Protein AF-A0ABD6MYN1-F1 (afdb_monomer)

Nearest PDB structures (foldseek):
  8a5d-assembly1_X  TM=4.985E-01  e=3.722E+00  Thermochaetoides thermophila
  8a5q-assembly1_X  TM=4.957E-01  e=6.246E+00  Thermochaetoides thermophila
  8a5p-assembly1_X  TM=4.959E-01  e=6.246E+00  Thermochaetoides thermophila

pLDDT: mean 71.37, std 23.12, range [25.12, 96.69]

Foldseek 3Di:
DDDDPPPPCVLVDPVVVVVCVVVVHDDDDDDPPPCPVVVVVVVVVVVCCVPQPPVPDDPPDPVSVVVSVVVVVCCQQQPDFDVVQPGHGNVVSVVVVPVPDDPDFPWDWDWDWDQDPVRDIDIDTDTDGDPPDPPDPPDPDDPPDDDDDDDDDDD

Secondary structure (DSSP, 8-state):
-PPPP---TTTT-HHHHHHHHHHTPPP--PPTT--HHHHHHHHHHHHHIIIIITT-----SHHHHHHHHHHHHHHHHHT--BGGGTSB-HHHHHHHHHHHSPPPP---EEEEEEE-TTS-EEEEEEE-PPPS-----------------------

Radius of gyration: 25.63 Å; Cα contacts (8 Å, |Δi|>4): 92; chains: 1; bounding box: 39×59×78 Å

Mean predicted aligned error: 16.16 Å

Sequence (155 aa):
MLQRPVESGQYTTLRIAGHLDAAGIGTSIGSVGDAYDNALMESTIGLFKAELIKPGRPLRTLSQVELATAKWIDWYCHRRLHGEIGHIPPAEYETNYYCSTPKPQVTTTIWCSHRTRNGSARTSHRKMAFGPYLGRLHGTDSLKVRNVSSCPFRS

Structure (mmCIF, N/CA/C/O backbone):
data_AF-A0ABD6MYN1-F1
#
_entry.id   AF-A0ABD6MYN1-F1
#
loop_
_atom_site.group_PDB
_atom_site.id
_atom_site.type_symbol
_atom_site.label_atom_id
_atom_site.label_alt_id
_atom_site.label_comp_id
_atom_site.label_asym_id
_atom_site.label_entity_id
_atom_site.label_seq_id
_atom_site.pdbx_PDB_ins_code
_atom_site.Cartn_x
_atom_site.Cartn_y
_atom_site.Cartn_z
_atom_site.occupancy
_atom_site.B_iso_or_equiv
_atom_site.auth_seq_id
_atom_site.auth_comp_id
_atom_site.auth_asym_id
_atom_site.auth_atom_id
_atom_site.pdbx_PDB_model_num
ATOM 1 N N . MET A 1 1 ? 18.684 -15.620 28.723 1.00 41.59 1 MET A N 1
ATOM 2 C CA . MET A 1 1 ? 18.811 -16.101 27.331 1.00 41.59 1 MET A CA 1
ATOM 3 C C . MET A 1 1 ? 17.858 -15.280 26.479 1.00 41.59 1 MET A C 1
ATOM 5 O O . MET A 1 1 ? 16.663 -15.330 26.740 1.00 41.59 1 MET A O 1
ATOM 9 N N . LEU A 1 2 ? 18.367 -14.458 25.558 1.00 43.38 2 LEU A N 1
ATOM 10 C CA . LEU A 1 2 ? 17.525 -13.762 24.579 1.00 43.38 2 LEU A CA 1
ATOM 11 C C . LEU A 1 2 ? 16.946 -14.818 23.636 1.00 43.38 2 LEU A C 1
ATOM 13 O O . LEU A 1 2 ? 17.701 -15.598 23.057 1.00 43.38 2 LEU A O 1
ATOM 17 N N . GLN A 1 3 ? 15.619 -14.890 23.533 1.00 47.88 3 GLN A N 1
ATOM 18 C CA . GLN A 1 3 ? 14.998 -15.749 22.533 1.00 47.88 3 GLN A CA 1
ATOM 19 C C . GLN A 1 3 ? 15.417 -15.290 21.136 1.00 47.88 3 GLN A C 1
ATOM 21 O O . GLN A 1 3 ? 15.519 -14.089 20.874 1.00 47.88 3 GLN A O 1
ATOM 26 N N . ARG A 1 4 ? 15.667 -16.257 20.245 1.00 44.75 4 ARG A N 1
ATOM 27 C CA . ARG A 1 4 ? 15.858 -15.980 18.819 1.00 44.75 4 ARG A CA 1
ATOM 28 C C . ARG A 1 4 ? 14.623 -15.229 18.302 1.00 44.75 4 ARG A C 1
ATOM 30 O O . ARG A 1 4 ? 13.515 -15.585 18.712 1.00 44.75 4 ARG A O 1
ATOM 37 N N . PRO A 1 5 ? 14.786 -14.240 17.407 1.00 49.97 5 PRO A N 1
ATOM 38 C CA . PRO A 1 5 ? 13.656 -13.659 16.699 1.00 49.97 5 PRO A CA 1
ATOM 39 C C . PRO A 1 5 ? 12.816 -14.780 16.083 1.00 49.97 5 PRO A C 1
ATOM 41 O O . PRO A 1 5 ? 13.365 -15.759 15.569 1.00 49.97 5 PRO A O 1
ATOM 44 N N . VAL A 1 6 ? 11.492 -14.660 16.168 1.00 53.12 6 VAL A N 1
ATOM 45 C CA . VAL A 1 6 ? 10.579 -15.546 15.444 1.00 53.12 6 VAL A CA 1
ATOM 46 C C . VAL A 1 6 ? 10.825 -15.311 13.956 1.00 53.12 6 VAL A C 1
ATOM 48 O O . VAL A 1 6 ? 10.344 -14.339 13.382 1.00 53.12 6 VAL A O 1
ATOM 51 N N . GLU A 1 7 ? 11.615 -16.185 13.340 1.00 57.53 7 GLU A N 1
ATOM 52 C CA . GLU A 1 7 ? 11.727 -16.276 11.889 1.00 57.53 7 GLU A CA 1
ATOM 53 C C . GLU A 1 7 ? 10.333 -16.622 11.361 1.00 57.53 7 GLU A C 1
ATOM 55 O O . GLU A 1 7 ? 9.795 -17.697 11.652 1.00 57.53 7 GLU A O 1
ATOM 60 N N . SER A 1 8 ? 9.708 -15.710 10.619 1.00 58.94 8 SER A N 1
ATOM 61 C CA . SER A 1 8 ? 8.418 -15.982 9.987 1.00 58.94 8 SER A CA 1
ATOM 62 C C . SER A 1 8 ? 8.611 -16.951 8.813 1.00 58.94 8 SER A C 1
ATOM 64 O O . SER A 1 8 ? 8.597 -16.580 7.648 1.00 58.94 8 SER A O 1
ATOM 66 N N . GLY A 1 9 ? 8.757 -18.247 9.105 1.00 70.44 9 GLY A N 1
ATOM 67 C CA . GLY A 1 9 ? 8.827 -19.317 8.098 1.00 70.44 9 GLY A CA 1
ATOM 68 C C . GLY A 1 9 ? 7.522 -19.521 7.318 1.00 70.44 9 GLY A C 1
ATOM 69 O O . GLY A 1 9 ? 7.396 -20.478 6.566 1.00 70.44 9 GLY A O 1
ATOM 70 N N . GLN A 1 10 ? 6.528 -18.647 7.507 1.00 75.25 10 GLN A N 1
ATOM 71 C CA . GLN A 1 10 ? 5.226 -18.738 6.859 1.00 75.25 10 GLN A CA 1
ATOM 72 C C . GLN A 1 10 ? 5.370 -18.662 5.336 1.00 75.25 10 GLN A C 1
ATOM 74 O O . GLN A 1 10 ? 4.869 -19.553 4.650 1.00 75.25 10 GLN A O 1
ATOM 79 N N . TYR A 1 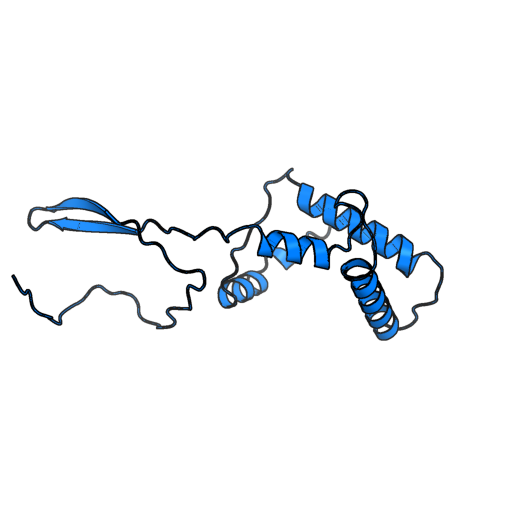11 ? 6.132 -17.686 4.829 1.00 78.69 11 TYR A N 1
ATOM 80 C CA . TYR A 1 11 ? 6.346 -17.444 3.394 1.00 78.69 11 TYR A CA 1
ATOM 81 C C . TYR A 1 11 ? 7.121 -18.558 2.677 1.00 78.69 11 TYR A C 1
ATOM 83 O O . TYR A 1 11 ? 7.022 -18.687 1.461 1.00 78.69 11 TYR A O 1
ATOM 91 N N . THR A 1 12 ? 7.838 -19.401 3.424 1.00 83.62 12 THR A N 1
ATOM 92 C CA . THR A 1 12 ? 8.585 -20.558 2.906 1.00 83.62 12 THR A CA 1
ATOM 93 C C . THR A 1 12 ? 7.916 -21.896 3.231 1.00 83.62 12 THR A C 1
ATOM 95 O O . THR A 1 12 ? 8.490 -22.958 2.990 1.00 83.62 12 THR A O 1
ATOM 98 N N . THR A 1 13 ? 6.687 -21.886 3.765 1.00 88.75 13 THR A N 1
ATOM 99 C CA . THR A 1 13 ? 5.964 -23.130 4.055 1.00 88.75 13 THR A CA 1
ATOM 100 C C . THR A 1 13 ? 5.584 -23.893 2.789 1.00 88.75 13 THR A C 1
ATOM 102 O O . THR A 1 13 ? 5.151 -23.321 1.788 1.00 88.75 13 THR A O 1
ATOM 105 N N . LEU A 1 14 ? 5.601 -25.227 2.894 1.00 88.62 14 LEU A N 1
ATOM 106 C CA . LEU A 1 14 ? 5.081 -26.129 1.859 1.00 88.62 14 LEU A CA 1
ATOM 107 C C . LEU A 1 14 ? 3.625 -25.822 1.481 1.00 88.62 14 LEU A C 1
ATOM 109 O O . LEU A 1 14 ? 3.240 -25.999 0.330 1.00 88.62 14 LEU A O 1
ATOM 113 N N . ARG A 1 15 ? 2.812 -25.345 2.436 1.00 89.62 15 ARG A N 1
ATOM 114 C CA . ARG A 1 15 ? 1.416 -24.967 2.175 1.00 89.62 15 ARG A CA 1
ATOM 115 C C . ARG A 1 15 ? 1.336 -23.802 1.194 1.00 89.62 15 ARG A C 1
ATOM 117 O O . ARG A 1 15 ? 0.600 -23.901 0.220 1.00 89.62 15 ARG A O 1
ATOM 124 N N . ILE A 1 16 ? 2.105 -22.735 1.421 1.00 88.00 16 ILE A N 1
ATOM 125 C CA . ILE A 1 16 ? 2.149 -21.595 0.497 1.00 88.00 16 ILE A CA 1
ATOM 126 C C . ILE A 1 16 ? 2.700 -22.028 -0.862 1.00 88.00 16 ILE A C 1
ATOM 128 O O . ILE A 1 16 ? 2.081 -21.717 -1.876 1.00 88.00 16 ILE A O 1
ATOM 132 N N . ALA A 1 17 ? 3.779 -22.816 -0.892 1.00 88.31 17 ALA A N 1
ATOM 133 C CA . ALA A 1 17 ? 4.332 -23.338 -2.143 1.00 88.31 17 ALA A CA 1
ATOM 134 C C . ALA A 1 17 ? 3.294 -24.140 -2.952 1.00 88.31 17 ALA A C 1
ATOM 136 O O . ALA A 1 17 ? 3.133 -23.905 -4.146 1.00 88.31 17 ALA A O 1
ATOM 137 N N . GLY A 1 18 ? 2.529 -25.023 -2.298 1.00 91.69 18 GLY A N 1
ATOM 138 C CA . GLY A 1 18 ? 1.468 -25.794 -2.949 1.00 91.69 18 GLY A CA 1
ATOM 139 C C . GLY A 1 18 ? 0.322 -24.931 -3.492 1.00 91.69 18 GLY A C 1
ATOM 140 O O . GLY A 1 18 ? -0.206 -25.216 -4.564 1.00 91.69 18 GLY A O 1
ATOM 141 N N . HIS A 1 19 ? -0.050 -23.851 -2.796 1.00 91.75 19 HIS A N 1
ATOM 142 C CA . HIS A 1 19 ? -1.061 -22.911 -3.294 1.00 91.75 19 HIS A CA 1
ATOM 143 C C . HIS A 1 19 ? -0.564 -22.090 -4.490 1.00 91.75 19 HIS A C 1
ATOM 145 O O . HIS A 1 19 ? -1.328 -21.875 -5.432 1.00 91.75 19 HIS A O 1
ATOM 151 N N . LEU A 1 20 ? 0.698 -21.653 -4.471 1.00 91.31 20 LEU A N 1
ATOM 152 C CA . LEU A 1 20 ? 1.298 -20.897 -5.571 1.00 91.31 20 LEU A CA 1
ATOM 153 C C . LEU A 1 20 ? 1.451 -21.766 -6.825 1.00 91.31 20 LEU A C 1
ATOM 155 O O . LEU A 1 20 ? 1.070 -21.324 -7.907 1.00 91.31 20 LEU A O 1
ATOM 159 N N . ASP A 1 21 ? 1.877 -23.022 -6.670 1.00 92.00 21 ASP A N 1
ATOM 160 C CA . ASP A 1 21 ? 1.925 -23.997 -7.767 1.00 92.00 21 ASP A CA 1
ATOM 161 C C . ASP A 1 21 ? 0.530 -24.255 -8.359 1.00 92.00 21 ASP A C 1
ATOM 163 O O . ASP A 1 21 ? 0.326 -24.158 -9.570 1.00 92.00 21 ASP A O 1
ATOM 167 N N . ALA A 1 22 ? -0.481 -24.460 -7.506 1.00 92.38 22 ALA A N 1
ATOM 168 C CA . ALA A 1 22 ? -1.861 -24.637 -7.955 1.00 92.38 22 ALA A CA 1
ATOM 169 C C . ALA A 1 22 ? -2.411 -23.415 -8.719 1.00 92.38 22 ALA A C 1
ATOM 171 O O . ALA A 1 22 ? -3.241 -23.582 -9.619 1.00 92.38 22 ALA A O 1
ATOM 172 N N . ALA A 1 23 ? -1.949 -22.208 -8.381 1.00 91.81 23 ALA A N 1
ATOM 173 C CA . ALA A 1 23 ? -2.288 -20.962 -9.066 1.00 91.81 23 ALA A CA 1
ATOM 174 C C . ALA A 1 23 ? -1.406 -20.673 -10.299 1.00 91.81 23 ALA A C 1
ATOM 176 O O . ALA A 1 23 ? -1.691 -19.729 -11.034 1.00 91.81 23 ALA A O 1
ATOM 177 N N . GLY A 1 24 ? -0.359 -21.471 -10.550 1.00 90.94 24 GLY A N 1
ATOM 178 C CA . GLY A 1 24 ? 0.606 -21.245 -11.630 1.00 90.94 24 GLY A CA 1
ATOM 179 C C . GLY A 1 24 ? 1.508 -20.026 -11.407 1.00 90.94 24 GLY A C 1
ATOM 180 O O . GLY A 1 24 ? 1.987 -19.434 -12.373 1.00 90.94 24 GLY A O 1
ATOM 181 N N . ILE A 1 25 ? 1.712 -19.621 -10.151 1.00 88.31 25 ILE A N 1
ATOM 182 C CA . ILE A 1 25 ? 2.502 -18.447 -9.771 1.00 88.31 25 ILE A CA 1
ATOM 183 C C . ILE A 1 25 ? 3.919 -18.894 -9.406 1.00 88.31 25 ILE A C 1
ATOM 185 O O . ILE A 1 25 ? 4.116 -19.700 -8.498 1.00 88.31 25 ILE A O 1
ATOM 189 N N . GLY A 1 26 ? 4.917 -18.339 -10.097 1.00 86.06 26 GLY A N 1
ATOM 190 C CA . GLY A 1 26 ? 6.323 -18.560 -9.767 1.00 86.06 26 GLY A CA 1
ATOM 191 C C . GLY A 1 26 ? 6.691 -17.907 -8.436 1.00 86.06 26 GLY A C 1
ATOM 192 O O . GLY A 1 26 ? 6.415 -16.729 -8.217 1.00 86.06 26 GLY A O 1
ATOM 193 N N . THR A 1 27 ? 7.333 -18.662 -7.548 1.00 80.94 27 THR A N 1
ATOM 194 C CA . THR A 1 27 ? 7.847 -18.127 -6.284 1.00 80.94 27 THR A CA 1
ATOM 195 C C . THR A 1 27 ? 9.180 -17.424 -6.517 1.00 80.94 27 THR A C 1
ATOM 197 O O . THR A 1 27 ? 10.089 -18.021 -7.094 1.00 80.94 27 THR A O 1
ATOM 200 N N . SER A 1 28 ? 9.324 -16.199 -6.021 1.00 82.00 28 SER A N 1
ATOM 201 C CA . SER A 1 28 ? 10.599 -15.481 -5.998 1.00 82.00 28 SER A CA 1
ATOM 202 C C . SER A 1 28 ? 10.841 -14.941 -4.596 1.00 82.00 28 SER A C 1
ATOM 204 O O . SER A 1 28 ? 9.926 -14.402 -3.979 1.00 82.00 28 SER A O 1
ATOM 206 N N . ILE A 1 29 ? 12.062 -15.108 -4.095 1.00 80.31 29 ILE A N 1
ATOM 207 C CA . ILE A 1 29 ? 12.536 -14.520 -2.841 1.00 80.31 29 ILE A CA 1
ATOM 208 C C . ILE A 1 29 ? 13.866 -13.842 -3.166 1.00 80.31 29 ILE A C 1
ATOM 210 O O . ILE A 1 29 ? 14.720 -14.458 -3.808 1.00 80.31 29 ILE A O 1
ATOM 214 N N . GLY A 1 30 ? 14.015 -12.580 -2.757 1.00 73.75 30 GLY A N 1
ATOM 215 C CA . GLY A 1 30 ? 15.246 -11.816 -2.952 1.00 73.75 30 GLY A CA 1
ATOM 216 C C . GLY A 1 30 ? 16.456 -12.494 -2.305 1.00 73.75 30 GLY A C 1
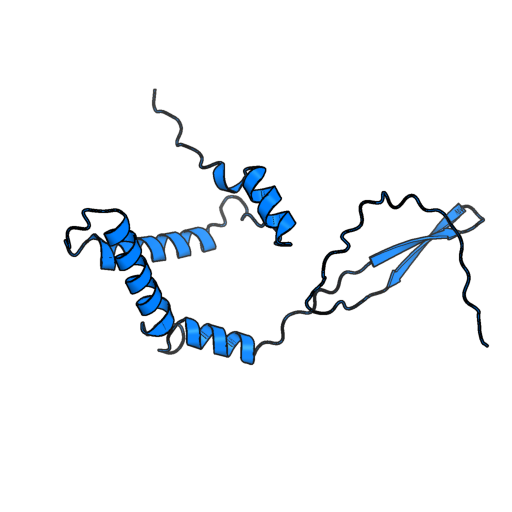ATOM 217 O O . GLY A 1 30 ? 16.339 -13.226 -1.317 1.00 73.75 30 GLY A O 1
ATOM 218 N N . SER A 1 31 ? 17.643 -12.266 -2.866 1.00 75.62 31 SER A N 1
ATOM 219 C CA . SER A 1 31 ? 18.886 -12.673 -2.209 1.00 75.62 31 SER A CA 1
ATOM 220 C C . SER A 1 31 ? 19.069 -11.920 -0.891 1.00 75.62 31 SER A C 1
ATOM 222 O O . SER A 1 31 ? 18.599 -10.796 -0.737 1.00 75.62 31 SER A O 1
ATOM 224 N N . VAL A 1 32 ? 19.808 -12.507 0.052 1.00 76.12 32 VAL A N 1
ATOM 225 C CA . VAL A 1 32 ? 20.149 -11.828 1.311 1.00 76.12 32 VAL A CA 1
ATOM 226 C C . VAL A 1 32 ? 20.809 -10.477 1.011 1.00 76.12 32 VAL A C 1
ATOM 228 O O . VAL A 1 32 ? 21.815 -10.425 0.307 1.00 76.12 32 VAL A O 1
ATOM 231 N N . GLY A 1 33 ? 20.244 -9.398 1.557 1.00 71.88 33 GLY A N 1
ATOM 232 C CA . GLY A 1 33 ? 20.728 -8.028 1.356 1.00 71.88 33 GLY A CA 1
ATOM 233 C C . GLY A 1 33 ? 20.041 -7.252 0.227 1.00 71.88 33 GLY A C 1
ATOM 234 O O . GLY A 1 33 ? 20.251 -6.046 0.141 1.00 71.88 33 GLY A O 1
ATOM 235 N N . ASP A 1 34 ? 19.195 -7.895 -0.583 1.00 77.88 34 ASP A N 1
ATOM 236 C CA . ASP A 1 34 ? 18.294 -7.220 -1.522 1.00 77.88 34 ASP A CA 1
ATOM 237 C C . ASP A 1 34 ? 16.931 -7.020 -0.846 1.00 77.88 34 ASP A C 1
ATOM 239 O O . ASP A 1 34 ? 16.152 -7.959 -0.700 1.00 77.88 34 ASP A O 1
ATOM 243 N N . ALA A 1 35 ? 16.702 -5.813 -0.326 1.00 81.56 35 ALA A N 1
ATOM 244 C CA . ALA A 1 35 ? 15.546 -5.491 0.511 1.00 81.56 35 ALA A CA 1
ATOM 245 C C . ALA A 1 35 ? 14.663 -4.393 -0.095 1.00 81.56 35 ALA A C 1
ATOM 247 O O . ALA A 1 35 ? 13.924 -3.744 0.641 1.00 81.56 35 ALA A O 1
ATOM 248 N N . TYR A 1 36 ? 14.757 -4.124 -1.401 1.00 85.06 36 TYR A N 1
ATOM 249 C CA . TYR A 1 36 ? 14.018 -3.016 -2.020 1.00 85.06 36 TYR A CA 1
ATOM 250 C C . TYR A 1 36 ? 12.500 -3.196 -1.931 1.00 85.06 36 TYR A C 1
ATOM 252 O O . TYR A 1 36 ? 11.785 -2.259 -1.571 1.00 85.06 36 TYR A O 1
ATOM 260 N N . ASP A 1 37 ? 12.013 -4.401 -2.218 1.00 86.31 37 ASP A N 1
ATOM 261 C CA . ASP A 1 37 ? 10.599 -4.757 -2.113 1.00 86.31 37 ASP A CA 1
ATOM 262 C C . ASP A 1 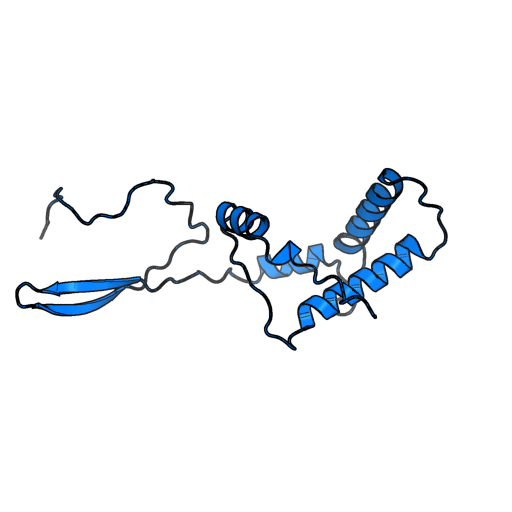37 ? 10.111 -4.691 -0.659 1.00 86.31 37 ASP A C 1
ATOM 264 O O . ASP A 1 37 ? 9.081 -4.076 -0.374 1.00 86.31 37 ASP A O 1
ATOM 268 N N . ASN A 1 38 ? 10.890 -5.228 0.280 1.00 85.38 38 ASN A N 1
ATOM 269 C CA . ASN A 1 38 ? 10.582 -5.164 1.701 1.00 85.38 38 ASN A CA 1
ATOM 270 C C . ASN A 1 38 ? 10.585 -3.719 2.221 1.00 85.38 38 ASN A C 1
ATOM 272 O O . ASN A 1 38 ? 9.655 -3.323 2.915 1.00 85.38 38 ASN A O 1
ATOM 276 N N . ALA A 1 39 ? 11.572 -2.901 1.847 1.00 90.88 39 ALA A N 1
ATOM 277 C CA . ALA A 1 39 ? 11.666 -1.501 2.258 1.00 90.88 39 ALA A CA 1
ATOM 278 C C . ALA A 1 39 ? 10.481 -0.673 1.738 1.00 90.88 39 ALA A C 1
ATOM 280 O O . ALA A 1 39 ? 9.912 0.133 2.481 1.00 90.88 39 ALA A O 1
ATOM 281 N N . LEU A 1 40 ? 10.065 -0.894 0.486 1.00 90.06 40 LEU A N 1
ATOM 282 C CA . LEU A 1 40 ? 8.866 -0.271 -0.073 1.00 90.06 40 LEU A CA 1
ATOM 283 C C . LEU A 1 40 ? 7.618 -0.669 0.726 1.00 90.06 40 LEU A C 1
ATOM 285 O O . LEU A 1 40 ? 6.828 0.195 1.115 1.00 90.06 40 LEU A O 1
ATOM 289 N N . MET A 1 41 ? 7.451 -1.963 1.006 1.00 91.31 41 MET A N 1
ATOM 290 C CA . MET A 1 41 ? 6.310 -2.458 1.774 1.00 91.31 41 MET A CA 1
ATOM 291 C C . MET A 1 41 ? 6.311 -1.928 3.210 1.00 91.31 41 MET A C 1
ATOM 293 O O . MET A 1 41 ? 5.273 -1.473 3.689 1.00 91.31 41 MET A O 1
ATOM 297 N N . GLU A 1 42 ? 7.457 -1.909 3.887 1.00 92.88 42 GLU A N 1
ATOM 298 C CA . GLU A 1 42 ? 7.603 -1.351 5.233 1.00 92.88 42 GLU A CA 1
ATOM 299 C C . GLU A 1 42 ? 7.250 0.138 5.278 1.00 92.88 42 GLU A C 1
ATOM 301 O O . GLU A 1 42 ? 6.535 0.568 6.188 1.00 92.88 42 GLU A O 1
ATOM 306 N N . SER A 1 43 ? 7.676 0.913 4.277 1.00 93.94 43 SER A N 1
ATOM 307 C CA . SER A 1 43 ? 7.317 2.328 4.141 1.00 93.94 43 SER A CA 1
ATOM 308 C C . SER A 1 43 ? 5.803 2.511 3.996 1.00 93.94 43 SER A C 1
ATOM 310 O O . SER A 1 43 ? 5.186 3.273 4.748 1.00 93.94 43 SER A O 1
ATOM 312 N N . THR A 1 44 ? 5.167 1.736 3.111 1.00 93.06 44 THR A N 1
ATOM 313 C CA . THR A 1 44 ? 3.709 1.760 2.918 1.00 93.06 44 THR A CA 1
ATOM 314 C C . THR A 1 44 ? 2.956 1.351 4.186 1.00 93.06 44 THR A C 1
ATOM 316 O O . THR A 1 44 ? 1.974 1.996 4.558 1.00 93.06 44 THR A O 1
ATOM 319 N N . ILE A 1 45 ? 3.427 0.336 4.917 1.00 93.44 45 ILE A N 1
ATOM 320 C CA . ILE A 1 45 ? 2.836 -0.058 6.203 1.00 93.44 45 ILE A CA 1
ATOM 321 C C . ILE A 1 45 ? 3.041 1.018 7.276 1.00 93.44 45 ILE A C 1
ATOM 323 O O . ILE A 1 45 ? 2.144 1.257 8.093 1.00 93.44 45 ILE A O 1
ATOM 327 N N . GLY A 1 46 ? 4.190 1.693 7.288 1.00 95.00 46 GLY A N 1
ATOM 328 C CA . GLY A 1 46 ? 4.448 2.837 8.158 1.00 95.00 46 GLY A CA 1
ATOM 329 C C . GLY A 1 46 ? 3.455 3.973 7.911 1.00 95.00 46 GLY A C 1
ATOM 330 O O . GLY A 1 46 ? 2.869 4.500 8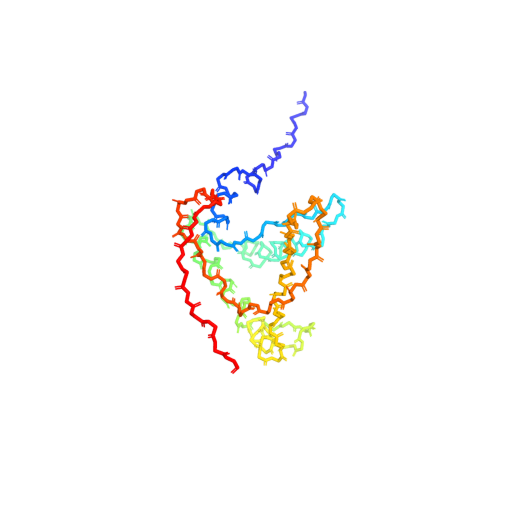.863 1.00 95.00 46 GLY A O 1
ATOM 331 N N . LEU A 1 47 ? 3.207 4.284 6.638 1.00 94.25 47 LEU A N 1
ATOM 332 C CA . LEU A 1 47 ? 2.236 5.278 6.191 1.00 94.25 47 LEU A CA 1
ATOM 333 C C . LEU A 1 47 ? 0.805 4.900 6.589 1.00 94.25 47 LEU A C 1
ATOM 335 O O . LEU A 1 47 ? 0.117 5.698 7.222 1.00 94.25 47 LEU A O 1
ATOM 339 N N . PHE A 1 48 ? 0.393 3.660 6.318 1.00 93.88 48 PHE A N 1
ATOM 340 C CA . PHE A 1 48 ? -0.901 3.115 6.733 1.00 93.88 48 PHE A CA 1
ATOM 341 C C . PHE A 1 48 ? -1.130 3.282 8.238 1.00 93.88 48 PHE A C 1
ATOM 343 O O . PHE A 1 48 ? -2.154 3.809 8.673 1.00 93.88 48 PHE A O 1
ATOM 350 N N . LYS A 1 49 ? -0.153 2.888 9.065 1.00 91.69 49 LYS A N 1
ATOM 351 C CA . LYS A 1 49 ? -0.258 3.035 10.523 1.00 91.69 49 LYS A CA 1
ATOM 352 C C . LYS A 1 49 ? -0.333 4.505 10.932 1.00 91.69 49 LYS A C 1
ATOM 354 O O . LYS A 1 49 ? -1.084 4.838 11.848 1.00 91.69 49 LYS A O 1
ATOM 359 N N . ALA A 1 50 ? 0.429 5.380 10.280 1.00 93.69 50 ALA A N 1
ATOM 360 C CA . ALA A 1 50 ? 0.437 6.806 10.581 1.00 93.69 50 ALA A CA 1
ATOM 361 C C . ALA A 1 50 ? -0.883 7.505 10.230 1.00 93.69 50 ALA A C 1
ATOM 363 O O . ALA A 1 50 ? -1.345 8.335 11.006 1.00 93.69 50 ALA A O 1
ATOM 364 N N . GLU A 1 51 ? -1.498 7.153 9.106 1.00 92.44 51 GLU A N 1
ATOM 365 C CA . GLU A 1 51 ? -2.718 7.796 8.616 1.00 92.44 51 GLU A CA 1
ATOM 366 C C . GLU A 1 51 ? -3.998 7.164 9.171 1.00 92.44 51 GLU A C 1
ATOM 368 O O . GLU A 1 51 ? -4.980 7.871 9.381 1.00 92.44 51 GLU A O 1
ATOM 373 N N . LEU A 1 52 ? -4.012 5.850 9.424 1.00 89.69 52 LEU A N 1
ATOM 374 C CA . LEU A 1 52 ? -5.215 5.149 9.877 1.00 89.69 52 LEU A CA 1
ATOM 375 C C . LEU A 1 52 ? -5.253 4.924 11.392 1.00 89.69 52 LEU A C 1
ATOM 377 O O . LEU A 1 52 ? -6.302 5.092 12.012 1.00 89.69 52 LEU A O 1
ATOM 381 N N . ILE A 1 53 ? -4.127 4.530 11.995 1.00 85.62 53 ILE A N 1
ATOM 382 C CA . ILE A 1 53 ? -4.087 4.044 13.385 1.00 85.62 53 ILE A CA 1
ATOM 383 C C . ILE A 1 53 ? -3.713 5.160 14.368 1.00 85.62 53 ILE A C 1
ATOM 385 O O . ILE A 1 53 ? -4.345 5.302 15.414 1.00 85.62 53 ILE A O 1
ATOM 389 N N . LYS A 1 54 ? -2.707 5.983 14.042 1.00 85.38 54 LYS A N 1
ATOM 390 C CA . LYS A 1 54 ? -2.230 7.059 14.932 1.00 85.38 54 LYS A CA 1
ATOM 391 C C . LYS A 1 54 ? -3.234 8.193 15.205 1.00 85.38 54 LYS A C 1
ATOM 393 O O . LYS A 1 54 ? -3.164 8.722 16.311 1.00 85.38 54 LYS A O 1
ATOM 398 N N . PRO A 1 55 ? -4.182 8.567 14.317 1.00 82.38 55 PRO A N 1
ATOM 399 C CA . PRO A 1 55 ? -5.124 9.663 14.589 1.00 82.38 55 PRO A CA 1
ATOM 400 C C . PRO A 1 55 ? -6.138 9.410 15.719 1.00 82.38 55 PRO A C 1
ATOM 402 O O . PRO A 1 55 ? -7.052 10.208 15.908 1.00 82.38 55 PRO A O 1
ATOM 405 N N . GLY A 1 56 ? -6.017 8.308 16.467 1.00 64.81 56 GLY A N 1
ATOM 406 C CA . GLY A 1 56 ? -6.712 8.128 17.743 1.00 64.81 56 GLY A CA 1
ATOM 407 C C . GLY A 1 56 ? -8.185 7.736 17.635 1.00 64.81 56 GLY A C 1
ATOM 408 O O . GLY A 1 56 ? -8.893 7.771 18.640 1.00 64.81 56 GLY A O 1
ATOM 409 N N . ARG A 1 57 ? -8.675 7.331 16.453 1.00 73.44 57 ARG A N 1
ATOM 410 C CA . ARG A 1 57 ? -10.014 6.734 16.345 1.00 73.44 57 ARG A CA 1
ATOM 411 C C . ARG A 1 57 ? -9.993 5.361 17.025 1.00 73.44 57 ARG A C 1
ATOM 413 O O . ARG A 1 57 ? -9.217 4.505 16.602 1.00 73.44 57 ARG A O 1
ATOM 420 N N . PRO A 1 58 ? -10.817 5.115 18.058 1.00 77.00 58 PRO A N 1
ATOM 421 C CA . PRO A 1 58 ? -10.803 3.835 18.745 1.00 77.00 58 PRO A CA 1
ATOM 422 C C . PRO A 1 58 ? -11.364 2.746 17.825 1.00 77.00 58 PRO A C 1
ATOM 424 O O . PRO A 1 58 ? -12.574 2.627 17.652 1.00 77.00 58 PRO A O 1
ATOM 427 N N . LEU A 1 59 ? -10.468 1.950 17.246 1.00 84.56 59 LEU A N 1
ATOM 428 C CA . LEU A 1 59 ? -10.787 0.715 16.536 1.00 84.56 59 LEU A CA 1
ATOM 429 C C . LEU A 1 59 ? -10.871 -0.404 17.579 1.00 84.56 59 LEU A C 1
ATOM 431 O O . LEU A 1 59 ? -9.860 -0.969 17.986 1.00 84.56 59 LEU A O 1
ATOM 435 N N . ARG A 1 60 ? -12.078 -0.660 18.090 1.00 86.12 60 ARG A N 1
ATOM 436 C CA . ARG A 1 60 ? -12.307 -1.564 19.234 1.00 86.12 60 ARG A CA 1
ATOM 437 C C . ARG A 1 60 ? -12.586 -3.007 18.828 1.00 86.12 60 ARG A C 1
ATOM 439 O O . ARG A 1 60 ? -12.561 -3.891 19.675 1.00 86.12 60 ARG A O 1
ATOM 446 N N . THR A 1 61 ? -12.900 -3.238 17.557 1.00 90.25 61 THR A N 1
ATOM 447 C CA . THR A 1 61 ? -13.264 -4.557 17.028 1.00 90.25 61 THR A CA 1
ATOM 448 C C . THR A 1 61 ? -12.505 -4.844 15.743 1.00 90.25 61 THR A C 1
ATOM 450 O O . THR A 1 61 ? -12.139 -3.923 15.011 1.00 90.25 61 THR A O 1
ATOM 453 N N . LEU A 1 62 ? -12.310 -6.130 15.447 1.00 91.31 62 LEU A N 1
ATOM 454 C CA . LEU A 1 62 ? -11.670 -6.580 14.212 1.00 91.31 62 LEU A CA 1
ATOM 455 C C . LEU A 1 62 ? -12.401 -6.038 12.973 1.00 91.31 62 LEU A C 1
ATOM 457 O O . LEU A 1 62 ? -11.772 -5.436 12.111 1.00 91.31 62 LEU A O 1
ATOM 461 N N . SER A 1 63 ? -13.734 -6.103 12.951 1.00 92.81 63 SER A N 1
ATOM 462 C CA . SER A 1 63 ? -14.546 -5.595 11.836 1.00 92.81 63 SER A CA 1
ATOM 463 C C . SER A 1 63 ? -14.387 -4.090 11.592 1.00 92.81 63 SER A C 1
ATOM 465 O O . SER A 1 63 ? -14.450 -3.631 10.453 1.00 92.81 63 SER A O 1
ATOM 467 N N . GLN A 1 64 ? -14.149 -3.293 12.643 1.00 90.62 64 GLN A N 1
ATOM 468 C CA . GLN A 1 64 ? -13.839 -1.869 12.476 1.00 90.62 64 GLN A CA 1
ATOM 469 C C . GLN A 1 64 ? -12.481 -1.663 11.806 1.00 90.62 64 GLN A C 1
ATOM 471 O O . GLN A 1 64 ? -12.364 -0.786 10.952 1.00 90.62 64 GLN A O 1
ATOM 476 N N . VAL A 1 65 ? -11.474 -2.465 12.168 1.00 91.56 65 VAL A N 1
ATOM 477 C CA . VAL A 1 65 ? -10.149 -2.422 11.535 1.00 91.56 65 VAL A CA 1
ATOM 478 C C . VAL A 1 65 ? -10.247 -2.843 10.073 1.00 91.56 65 VAL A C 1
ATOM 480 O O . VAL A 1 65 ? -9.696 -2.155 9.218 1.00 91.56 65 VAL A O 1
ATOM 483 N N . GLU A 1 66 ? -10.981 -3.911 9.765 1.00 93.94 66 GLU A N 1
ATOM 484 C CA . GLU A 1 66 ? -11.184 -4.393 8.393 1.00 93.94 66 GLU A CA 1
ATOM 485 C C . GLU A 1 66 ? -11.850 -3.329 7.519 1.00 93.94 66 GLU A C 1
ATOM 487 O O . GLU A 1 66 ? -11.331 -2.980 6.459 1.00 93.94 66 GLU A O 1
ATOM 492 N N . LEU A 1 67 ? -12.953 -2.737 7.992 1.00 93.75 67 LEU A N 1
ATOM 493 C CA . LEU A 1 67 ? -13.656 -1.687 7.256 1.00 93.75 67 LEU A CA 1
ATOM 494 C C . LEU A 1 67 ? -12.794 -0.430 7.083 1.00 93.75 67 LEU A C 1
ATOM 496 O O . LEU A 1 67 ? -12.800 0.188 6.018 1.00 93.75 67 LEU A O 1
ATOM 500 N N . ALA A 1 68 ? -12.067 -0.026 8.126 1.00 92.88 68 ALA A N 1
ATOM 501 C CA . ALA A 1 68 ? -11.168 1.121 8.070 1.00 92.88 68 ALA A CA 1
ATOM 502 C C . ALA A 1 68 ? -10.015 0.878 7.082 1.00 92.88 68 ALA A C 1
ATOM 504 O O . ALA A 1 68 ? -9.688 1.761 6.293 1.00 92.88 68 ALA A O 1
ATOM 505 N N . THR A 1 69 ? -9.465 -0.337 7.075 1.00 94.25 69 THR A N 1
ATOM 506 C CA . THR A 1 69 ? -8.407 -0.761 6.151 1.00 94.25 69 THR A CA 1
ATOM 507 C C . THR A 1 69 ? -8.908 -0.764 4.713 1.00 94.25 69 THR A C 1
ATOM 509 O O . THR A 1 69 ? -8.275 -0.153 3.859 1.00 94.25 69 THR A O 1
ATOM 512 N N . ALA A 1 70 ? -10.078 -1.351 4.444 1.00 95.56 70 ALA A N 1
ATOM 513 C CA . ALA A 1 70 ? -10.678 -1.351 3.110 1.00 95.56 70 ALA A CA 1
ATOM 514 C C . ALA A 1 70 ? -10.917 0.076 2.587 1.00 95.56 70 ALA A C 1
ATOM 516 O O . ALA A 1 70 ? -10.577 0.385 1.447 1.00 95.56 70 ALA A O 1
ATOM 517 N N . LYS A 1 71 ? -11.433 0.976 3.437 1.00 94.94 71 LYS A N 1
ATOM 518 C CA . LYS A 1 71 ? -11.625 2.394 3.086 1.00 94.94 71 LYS A CA 1
ATOM 519 C C . LYS A 1 71 ? -10.308 3.108 2.798 1.00 94.94 71 LYS A C 1
ATOM 521 O O . LYS A 1 71 ? -10.259 3.934 1.889 1.00 94.94 71 LYS A O 1
ATOM 526 N N . TRP A 1 72 ? -9.270 2.821 3.581 1.00 95.19 72 TRP A N 1
ATOM 527 C CA . TRP A 1 72 ? -7.954 3.415 3.381 1.00 95.19 72 TRP A CA 1
ATOM 528 C C . TRP A 1 72 ? -7.320 2.932 2.073 1.00 95.19 72 TRP A C 1
ATOM 530 O O . TRP A 1 72 ? -6.846 3.765 1.309 1.00 95.19 72 TRP A O 1
ATOM 540 N N . ILE A 1 73 ? -7.382 1.627 1.774 1.00 96.12 73 ILE A N 1
ATOM 541 C CA . ILE A 1 73 ? -6.867 1.047 0.521 1.00 96.12 73 ILE A CA 1
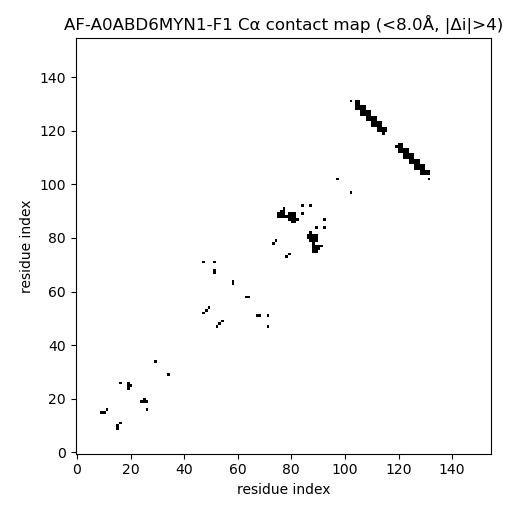ATOM 542 C C . ILE A 1 73 ? -7.604 1.631 -0.684 1.00 96.12 73 ILE A C 1
ATOM 544 O O . ILE A 1 73 ? -6.964 2.084 -1.626 1.00 96.12 73 ILE A O 1
ATOM 548 N N . ASP A 1 74 ? -8.937 1.680 -0.642 1.00 96.69 74 ASP A N 1
ATOM 549 C CA . ASP A 1 74 ? -9.725 2.258 -1.731 1.00 96.69 74 ASP A CA 1
ATOM 550 C C . ASP A 1 74 ? -9.346 3.723 -2.000 1.00 96.69 74 ASP A C 1
ATOM 552 O O . ASP A 1 74 ? -9.144 4.129 -3.145 1.00 96.69 74 ASP A O 1
ATOM 556 N N . TRP A 1 75 ? -9.195 4.523 -0.943 1.00 96.06 75 TRP A N 1
ATOM 557 C CA . TRP A 1 75 ? -8.724 5.896 -1.084 1.00 96.06 75 TRP A CA 1
ATOM 558 C C . TRP A 1 75 ? -7.290 5.967 -1.631 1.00 96.06 75 TRP A C 1
ATOM 560 O O . TRP A 1 75 ? -7.038 6.751 -2.546 1.00 96.06 75 TRP A O 1
ATOM 570 N N . TYR A 1 76 ? -6.372 5.145 -1.121 1.00 95.25 76 TYR A N 1
ATOM 571 C CA . TYR A 1 76 ? -4.975 5.115 -1.555 1.00 95.25 76 TYR A CA 1
ATOM 572 C C . TYR A 1 76 ? -4.847 4.763 -3.044 1.00 95.25 76 TYR A C 1
ATOM 574 O O . TYR A 1 76 ? -4.141 5.446 -3.775 1.00 95.25 76 TYR A O 1
ATOM 582 N N . CYS A 1 77 ? -5.561 3.740 -3.514 1.00 95.88 77 CYS A N 1
ATOM 583 C CA . CYS A 1 77 ? -5.443 3.249 -4.887 1.00 95.88 77 CYS A CA 1
ATOM 584 C C . CYS A 1 77 ? -6.188 4.113 -5.914 1.00 95.88 77 CYS A C 1
ATOM 586 O O . CYS A 1 77 ? -5.699 4.270 -7.032 1.00 95.88 77 CYS A O 1
ATOM 588 N N . HIS A 1 78 ? -7.351 4.671 -5.558 1.00 96.00 78 HIS A N 1
ATOM 589 C CA . HIS A 1 78 ? -8.244 5.309 -6.537 1.00 96.00 78 HIS A CA 1
ATOM 590 C C . HIS A 1 78 ? -8.347 6.831 -6.415 1.00 96.00 78 HIS A C 1
ATOM 592 O O . HIS A 1 78 ? -8.871 7.474 -7.320 1.00 96.00 78 HIS A O 1
ATOM 598 N N . ARG A 1 79 ? -7.910 7.430 -5.301 1.00 95.44 79 ARG A N 1
ATOM 599 C CA . ARG A 1 79 ? -8.151 8.859 -5.020 1.00 95.44 79 ARG A CA 1
ATOM 600 C C . ARG A 1 79 ? -6.912 9.627 -4.575 1.00 95.44 79 ARG A C 1
ATOM 602 O O . ARG A 1 79 ? -6.869 10.844 -4.742 1.00 95.44 79 ARG A O 1
ATOM 609 N N . ARG A 1 80 ? -5.918 8.959 -3.992 1.00 94.75 80 ARG A N 1
ATOM 610 C CA . ARG A 1 80 ? -4.673 9.597 -3.562 1.00 94.75 80 ARG A CA 1
ATOM 611 C C . ARG A 1 80 ? -3.821 9.944 -4.777 1.00 94.75 80 ARG A C 1
ATOM 613 O O . ARG A 1 80 ? -3.477 9.072 -5.561 1.00 94.75 80 ARG A O 1
ATOM 620 N N . LEU A 1 81 ? -3.456 11.216 -4.905 1.00 95.00 81 LEU A N 1
ATOM 621 C CA . LEU A 1 81 ? -2.566 11.678 -5.967 1.00 95.00 81 LEU A CA 1
ATOM 622 C C . LEU A 1 81 ? -1.111 11.550 -5.519 1.00 95.00 81 LEU A C 1
ATOM 624 O O . LEU A 1 81 ? -0.752 11.983 -4.422 1.00 95.00 81 LEU A O 1
ATOM 628 N N . HIS A 1 82 ? -0.271 10.989 -6.384 1.00 91.81 82 HIS A N 1
ATOM 629 C CA . HIS A 1 82 ? 1.153 10.796 -6.121 1.00 91.81 82 HIS A CA 1
ATOM 630 C C . HIS A 1 82 ? 1.981 11.617 -7.114 1.00 91.81 82 HIS A C 1
ATOM 632 O O . HIS A 1 82 ? 1.895 11.411 -8.322 1.00 91.81 82 HIS A O 1
ATOM 638 N N . GLY A 1 83 ? 2.785 12.556 -6.605 1.00 91.38 83 GLY A N 1
ATOM 639 C CA . GLY A 1 83 ? 3.599 13.443 -7.448 1.00 91.38 83 GLY A CA 1
ATOM 640 C C . GLY A 1 83 ? 4.609 12.690 -8.318 1.00 91.38 83 GLY A C 1
ATOM 641 O O . GLY A 1 83 ? 4.735 12.996 -9.497 1.00 91.38 83 GLY A O 1
ATOM 642 N N . GLU A 1 84 ? 5.233 11.644 -7.770 1.00 89.62 84 GLU A N 1
ATOM 643 C CA . GLU A 1 84 ? 6.249 10.832 -8.463 1.00 89.62 84 GLU A CA 1
ATOM 644 C C . GLU A 1 84 ? 5.725 10.152 -9.738 1.00 89.62 84 GLU A C 1
ATOM 646 O O . GLU A 1 84 ? 6.469 9.945 -10.689 1.00 89.62 84 GLU A O 1
ATOM 651 N N . ILE A 1 85 ? 4.426 9.840 -9.787 1.00 91.00 85 ILE A N 1
ATOM 652 C CA . ILE A 1 85 ? 3.789 9.171 -10.932 1.00 91.00 85 ILE A CA 1
ATOM 653 C C . ILE A 1 85 ? 2.965 10.136 -11.794 1.00 91.00 85 ILE A C 1
ATOM 655 O O . ILE A 1 85 ? 2.109 9.702 -12.559 1.00 91.00 85 ILE A O 1
ATOM 659 N N . GLY A 1 86 ? 3.208 11.447 -11.680 1.00 92.62 86 GLY A N 1
ATOM 660 C CA . GLY A 1 86 ? 2.550 12.464 -12.506 1.00 92.62 86 GLY A CA 1
ATOM 661 C C . GLY A 1 86 ? 1.219 12.976 -11.953 1.00 92.62 86 GLY A C 1
ATOM 662 O O . GLY A 1 86 ? 0.364 13.398 -12.723 1.00 92.62 86 GLY A O 1
ATOM 663 N N . HIS A 1 87 ? 1.038 12.960 -10.628 1.00 94.75 87 HIS A N 1
ATOM 664 C CA . HIS A 1 87 ? -0.171 13.448 -9.949 1.00 94.75 87 HIS A CA 1
ATOM 665 C C . HIS A 1 87 ? -1.468 12.725 -10.342 1.00 94.75 87 HIS A C 1
ATOM 667 O O . HIS A 1 87 ? -2.539 13.325 -10.325 1.00 94.75 87 HIS A O 1
ATOM 673 N N . ILE A 1 88 ? -1.386 11.423 -10.611 1.00 95.69 88 ILE A N 1
ATOM 674 C CA . ILE A 1 88 ? -2.550 10.550 -10.821 1.00 95.69 88 ILE A CA 1
ATOM 675 C C . ILE A 1 88 ? -2.646 9.482 -9.718 1.00 95.69 88 ILE A C 1
ATOM 677 O O . ILE A 1 88 ? -1.662 9.261 -8.998 1.00 95.69 88 ILE A O 1
ATOM 681 N N . PRO A 1 89 ? -3.811 8.834 -9.535 1.00 95.62 89 PRO A N 1
ATOM 682 C CA . PRO A 1 89 ? -3.946 7.698 -8.631 1.00 95.62 89 PRO A CA 1
ATOM 683 C C . PRO A 1 89 ? -3.168 6.461 -9.109 1.00 95.62 89 PRO A C 1
ATOM 685 O O . PRO A 1 89 ? -3.054 6.240 -10.319 1.00 95.62 89 PRO A O 1
ATOM 688 N N . PRO A 1 90 ? -2.693 5.596 -8.190 1.00 94.75 90 PRO A N 1
ATOM 689 C CA . PRO A 1 90 ? -1.960 4.381 -8.547 1.00 94.75 90 PRO A CA 1
ATOM 690 C C . PRO A 1 90 ? -2.712 3.458 -9.516 1.00 94.75 90 PRO A C 1
ATOM 692 O O . PRO A 1 90 ? -2.106 2.935 -10.446 1.00 94.75 90 PRO A O 1
ATOM 695 N N . ALA A 1 91 ? -4.029 3.293 -9.347 1.00 95.25 91 ALA A N 1
ATOM 696 C CA . ALA A 1 91 ? -4.835 2.443 -10.226 1.00 95.25 91 ALA A CA 1
ATOM 697 C C . ALA A 1 91 ? -4.892 2.970 -11.672 1.00 95.25 91 ALA A C 1
ATOM 699 O O . ALA A 1 91 ? -4.877 2.196 -12.632 1.00 95.25 91 ALA A O 1
ATOM 700 N N . GLU A 1 92 ? -4.930 4.293 -11.843 1.00 94.81 92 GLU A N 1
ATOM 701 C CA . GLU A 1 92 ? -4.903 4.920 -13.166 1.00 94.81 92 GLU A CA 1
ATOM 702 C C . GLU A 1 92 ? -3.519 4.776 -13.804 1.00 94.81 92 GLU A C 1
ATOM 704 O O . GLU A 1 92 ? -3.411 4.401 -14.971 1.00 94.81 92 GLU A O 1
ATOM 709 N N . TYR A 1 93 ? -2.457 4.988 -13.022 1.00 94.62 93 TYR A N 1
ATOM 710 C CA . TYR A 1 93 ? -1.087 4.768 -13.477 1.00 94.62 93 TYR A CA 1
ATOM 711 C C . TYR A 1 93 ? -0.870 3.330 -13.965 1.00 94.62 93 TYR A C 1
ATOM 713 O O . TYR A 1 93 ? -0.351 3.120 -15.060 1.00 94.62 93 TYR A O 1
ATOM 721 N N . GLU A 1 94 ? -1.319 2.338 -13.193 1.00 93.75 94 GLU A N 1
ATOM 722 C CA . GLU A 1 94 ? -1.219 0.924 -13.558 1.00 93.75 94 GLU A CA 1
ATOM 723 C C . GLU A 1 94 ? -2.024 0.604 -14.830 1.00 93.75 94 GLU A C 1
ATOM 725 O O . GLU A 1 94 ? -1.532 -0.081 -15.731 1.00 93.75 94 GLU A O 1
ATOM 730 N N . THR A 1 95 ? -3.231 1.164 -14.957 1.00 93.31 95 THR A N 1
ATOM 731 C CA . THR A 1 95 ? -4.058 1.023 -16.165 1.00 93.31 95 THR A CA 1
ATOM 732 C C . THR A 1 95 ? -3.334 1.575 -17.394 1.00 93.31 95 THR A C 1
ATOM 734 O O . THR A 1 95 ? -3.226 0.895 -18.416 1.00 93.31 95 THR A O 1
ATOM 737 N N . ASN A 1 96 ? -2.767 2.778 -17.289 1.00 92.75 96 ASN A N 1
ATOM 738 C CA . ASN A 1 96 ? -2.018 3.412 -18.373 1.00 92.75 96 ASN A CA 1
ATOM 739 C C . ASN A 1 96 ? -0.754 2.618 -18.734 1.00 92.75 96 ASN A C 1
ATOM 741 O O . ASN A 1 96 ? -0.437 2.455 -19.918 1.00 92.75 96 ASN A O 1
ATOM 745 N N . TYR A 1 97 ? -0.058 2.072 -17.735 1.00 91.31 97 TYR A N 1
ATOM 746 C CA . TYR A 1 97 ? 1.117 1.228 -17.930 1.00 91.31 97 TYR A CA 1
ATOM 747 C C . TYR A 1 97 ? 0.790 -0.034 -18.743 1.00 91.31 97 TYR A C 1
ATOM 749 O O . TYR A 1 97 ? 1.472 -0.326 -19.728 1.00 91.31 97 TYR A O 1
ATOM 757 N N . TYR A 1 98 ? -0.282 -0.756 -18.400 1.00 88.50 98 TYR A N 1
ATOM 758 C CA . TYR A 1 98 ? -0.667 -1.967 -19.135 1.00 88.50 98 TYR A CA 1
ATOM 759 C C . TYR A 1 98 ? -1.290 -1.690 -20.505 1.00 88.50 98 TYR A C 1
ATOM 761 O O . TYR A 1 98 ? -1.165 -2.523 -21.402 1.00 88.50 98 TYR A O 1
ATOM 769 N N . CYS A 1 99 ? -1.933 -0.537 -20.697 1.00 88.06 99 CYS A N 1
ATOM 770 C CA . CYS A 1 99 ? -2.426 -0.121 -22.011 1.00 88.06 99 CYS A CA 1
ATOM 771 C C . CYS A 1 99 ? -1.285 0.240 -22.977 1.00 88.06 99 CYS A C 1
ATOM 773 O O . CYS A 1 99 ? -1.425 0.057 -24.184 1.00 88.06 99 CYS A O 1
ATOM 775 N N . SER A 1 100 ? -0.165 0.752 -22.459 1.00 86.31 100 SER A N 1
ATOM 776 C CA . SER A 1 100 ? 0.975 1.218 -23.265 1.00 86.31 100 SER A CA 1
ATOM 777 C C . SER A 1 100 ? 2.083 0.176 -23.445 1.00 86.31 100 SER A C 1
ATOM 779 O O . SER A 1 100 ? 2.823 0.240 -24.429 1.00 86.31 100 SER A O 1
ATOM 781 N N . THR A 1 101 ? 2.188 -0.806 -22.545 1.00 78.50 101 THR A N 1
ATOM 782 C CA . THR A 1 101 ? 3.261 -1.808 -22.569 1.00 78.50 101 THR A CA 1
ATOM 783 C C . THR A 1 101 ? 2.734 -3.161 -23.061 1.00 78.50 101 THR A C 1
ATOM 785 O O . THR A 1 101 ? 1.938 -3.797 -22.366 1.00 78.50 101 THR A O 1
ATOM 788 N N . PRO A 1 102 ? 3.174 -3.674 -24.226 1.00 67.44 102 PRO A N 1
ATOM 789 C CA . PRO A 1 102 ? 2.818 -5.026 -24.640 1.00 67.44 102 PRO A CA 1
ATOM 790 C C . PRO A 1 102 ? 3.419 -6.046 -23.661 1.00 67.44 102 PRO A C 1
ATOM 792 O O . PRO A 1 102 ? 4.616 -6.011 -23.375 1.00 67.44 102 PRO A O 1
ATOM 795 N N . LYS A 1 103 ? 2.596 -6.974 -23.146 1.00 60.94 103 LYS A N 1
ATOM 796 C CA . LYS A 1 103 ? 3.063 -8.024 -22.224 1.00 60.94 103 LYS A CA 1
ATOM 797 C C . LYS A 1 103 ? 4.226 -8.807 -22.853 1.00 60.94 103 LYS A C 1
ATOM 799 O O . LYS A 1 103 ? 4.081 -9.270 -23.994 1.00 60.94 103 LYS A O 1
ATOM 804 N N . PRO A 1 104 ? 5.346 -9.011 -22.132 1.00 56.00 104 PRO A N 1
ATOM 805 C CA . PRO A 1 104 ? 6.434 -9.835 -22.631 1.00 56.00 104 PRO A CA 1
ATOM 806 C C . PRO A 1 104 ? 5.911 -11.252 -22.881 1.00 56.00 104 PRO A C 1
ATOM 808 O O . PRO A 1 104 ? 5.355 -11.902 -21.997 1.00 56.00 104 PRO A O 1
ATOM 811 N N . GLN A 1 105 ? 6.059 -11.717 -24.120 1.00 52.59 105 GLN A N 1
ATOM 812 C CA . GLN A 1 105 ? 5.719 -13.083 -24.499 1.00 52.59 105 GLN A CA 1
ATOM 813 C C . GLN A 1 105 ? 6.762 -14.012 -23.870 1.00 52.59 105 GLN A C 1
ATOM 815 O O . GLN A 1 105 ? 7.951 -13.924 -24.196 1.00 52.59 105 GLN A O 1
ATOM 820 N N . VAL A 1 106 ? 6.345 -14.901 -22.968 1.00 56.22 106 VAL A N 1
ATOM 821 C CA . VAL A 1 106 ? 7.247 -15.911 -22.402 1.00 56.22 106 VAL A CA 1
ATOM 822 C C . VAL A 1 106 ? 7.645 -16.870 -23.524 1.00 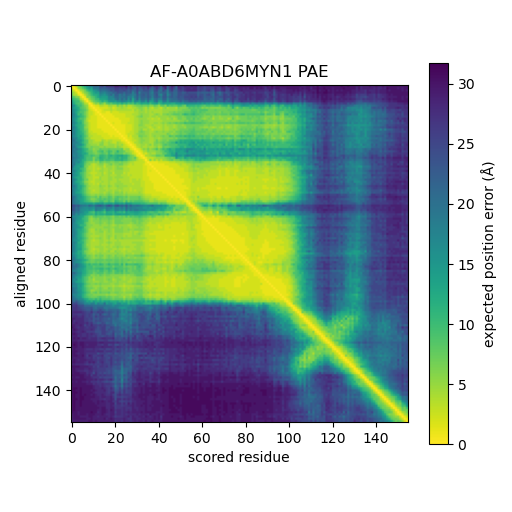56.22 106 VAL A C 1
ATOM 824 O O . VAL A 1 106 ? 6.850 -17.678 -23.999 1.00 56.22 106 VAL A O 1
ATOM 827 N N . THR A 1 107 ? 8.892 -16.764 -23.983 1.00 48.28 107 THR A N 1
ATOM 828 C CA . THR A 1 107 ? 9.449 -17.657 -25.005 1.00 48.28 107 THR A CA 1
ATOM 829 C C . THR A 1 107 ? 10.223 -18.773 -24.316 1.00 48.28 107 THR A C 1
ATOM 831 O O . THR A 1 107 ? 11.406 -18.625 -24.009 1.00 48.28 107 THR A O 1
ATOM 834 N N . THR A 1 108 ? 9.580 -19.913 -24.072 1.00 50.00 108 THR A N 1
ATOM 835 C CA . THR A 1 108 ? 10.297 -21.109 -23.614 1.00 50.00 108 THR A CA 1
ATOM 836 C C . THR A 1 108 ? 11.034 -21.737 -24.795 1.00 50.00 108 THR A C 1
ATOM 838 O O . THR A 1 108 ? 10.428 -22.181 -25.771 1.00 50.00 108 THR A O 1
ATOM 841 N N . THR A 1 109 ? 12.365 -21.808 -24.716 1.00 50.59 109 THR A N 1
ATOM 842 C CA . THR A 1 109 ? 13.155 -22.596 -25.670 1.00 50.59 109 THR A CA 1
ATOM 843 C C . THR A 1 109 ? 13.095 -24.059 -25.252 1.00 50.59 109 THR A C 1
ATOM 845 O O . THR A 1 109 ? 13.735 -24.457 -24.282 1.00 50.59 109 THR A O 1
ATOM 848 N N . ILE A 1 110 ? 12.327 -24.868 -25.982 1.00 58.72 110 ILE A N 1
ATOM 849 C CA . ILE A 1 110 ? 12.288 -26.314 -25.761 1.00 58.72 110 ILE A CA 1
ATOM 850 C C . ILE A 1 110 ? 13.522 -26.926 -26.433 1.00 58.72 110 ILE A C 1
ATOM 852 O O . ILE A 1 110 ? 13.711 -26.829 -27.650 1.00 58.72 110 ILE A O 1
ATOM 856 N N . TRP A 1 111 ? 14.376 -27.556 -25.628 1.00 50.66 111 TRP A N 1
ATOM 857 C CA . TRP A 1 111 ? 15.498 -28.357 -26.110 1.00 50.66 111 TRP A CA 1
ATOM 858 C C . TRP A 1 111 ? 14.971 -29.740 -26.487 1.00 50.66 111 TRP A C 1
ATOM 860 O O . TRP A 1 111 ? 14.589 -30.519 -25.617 1.00 50.66 111 TRP A O 1
ATOM 870 N N . CYS A 1 112 ? 14.926 -30.048 -27.785 1.00 50.19 112 CYS A N 1
ATOM 871 C CA . CYS A 1 112 ? 14.523 -31.366 -28.256 1.00 50.19 112 CYS A CA 1
ATOM 872 C C . CYS A 1 112 ? 15.780 -32.157 -28.628 1.00 50.19 112 CYS A C 1
ATOM 874 O O . CYS A 1 112 ? 16.472 -31.841 -29.599 1.00 50.19 112 CYS A O 1
ATOM 876 N N . SER A 1 113 ? 16.110 -33.166 -27.824 1.00 57.53 113 SER A N 1
ATOM 877 C CA . SER A 1 113 ? 17.191 -34.101 -28.120 1.00 57.53 113 SER A CA 1
ATOM 878 C C . SER A 1 113 ? 16.603 -35.342 -28.786 1.00 57.53 113 SER A C 1
ATOM 880 O O . SER A 1 113 ? 15.664 -35.963 -28.286 1.00 57.53 113 SER A O 1
ATOM 882 N N . HIS A 1 114 ? 17.123 -35.701 -29.957 1.00 56.69 114 HIS A N 1
ATOM 883 C CA . HIS A 1 114 ? 16.759 -36.943 -30.634 1.00 56.69 114 HIS A CA 1
ATOM 884 C C . HIS A 1 114 ? 18.001 -37.820 -30.755 1.00 56.69 114 HIS A C 1
ATOM 886 O O . HIS A 1 114 ? 19.072 -37.380 -31.183 1.00 56.69 114 HIS A O 1
ATOM 892 N N . ARG A 1 115 ? 17.862 -39.081 -30.339 1.00 49.62 115 ARG A N 1
ATOM 893 C CA . ARG A 1 115 ? 18.917 -40.087 -30.455 1.00 49.62 115 ARG A CA 1
ATOM 894 C C . ARG A 1 115 ? 18.828 -40.716 -31.841 1.00 49.62 115 ARG A C 1
ATOM 896 O O . ARG A 1 115 ? 17.797 -41.278 -32.201 1.00 49.62 115 ARG A O 1
ATOM 903 N N . THR A 1 116 ? 19.895 -40.609 -32.625 1.00 57.28 116 THR A N 1
ATOM 904 C CA . THR A 1 116 ? 19.966 -41.275 -33.932 1.00 57.28 116 THR A CA 1
ATOM 905 C C . THR A 1 116 ? 20.208 -42.778 -33.751 1.00 57.28 116 THR A C 1
ATOM 907 O O . THR A 1 116 ? 20.753 -43.204 -32.730 1.00 57.28 116 THR A O 1
ATOM 910 N N . ARG A 1 117 ? 19.826 -43.599 -34.744 1.00 55.44 117 ARG A N 1
ATOM 911 C CA . ARG A 1 117 ? 20.014 -45.068 -34.730 1.00 55.44 117 ARG A CA 1
ATOM 912 C C . ARG A 1 117 ? 21.461 -45.511 -34.460 1.00 55.44 117 ARG A C 1
ATOM 914 O O . ARG A 1 117 ? 21.655 -46.600 -33.939 1.00 55.44 117 ARG A O 1
ATOM 921 N N . ASN A 1 118 ? 22.445 -44.653 -34.733 1.00 59.06 118 ASN A N 1
ATOM 922 C CA . ASN A 1 118 ? 23.871 -44.936 -34.546 1.00 59.06 118 ASN A CA 1
ATOM 923 C C . ASN A 1 118 ? 24.424 -44.428 -33.197 1.00 59.06 118 ASN A C 1
ATOM 925 O O . ASN A 1 118 ? 25.632 -44.302 -33.034 1.00 59.06 118 ASN A O 1
ATOM 929 N N . GLY A 1 119 ? 23.564 -44.077 -32.235 1.00 53.06 119 GLY A N 1
ATOM 930 C CA . GLY A 1 119 ? 23.979 -43.676 -30.884 1.00 53.06 119 GLY A CA 1
ATOM 931 C C . GLY A 1 119 ? 24.445 -42.222 -30.738 1.00 53.06 119 GLY A C 1
ATOM 932 O O . GLY A 1 119 ? 24.630 -41.763 -29.614 1.00 53.06 119 GLY A O 1
ATOM 933 N N . SER A 1 120 ? 24.561 -41.459 -31.829 1.00 52.53 120 SER A N 1
ATOM 934 C CA . SER A 1 120 ? 24.861 -40.023 -31.772 1.00 52.53 120 SER A CA 1
ATOM 935 C C . SER A 1 120 ? 23.607 -39.225 -31.382 1.00 52.53 120 SER A C 1
ATOM 937 O O . SER A 1 120 ? 22.554 -39.356 -32.021 1.00 52.53 120 SER A O 1
ATOM 939 N N . ALA A 1 121 ? 23.695 -38.420 -30.319 1.00 53.03 121 ALA A N 1
ATOM 940 C CA . ALA A 1 121 ? 22.642 -37.491 -29.917 1.00 53.03 121 ALA A CA 1
ATOM 941 C C . ALA A 1 121 ? 22.773 -36.197 -30.728 1.00 53.03 121 ALA A C 1
ATOM 943 O O . ALA A 1 121 ? 23.805 -35.531 -30.673 1.00 53.03 121 ALA A O 1
ATOM 944 N N . ARG A 1 122 ? 21.727 -35.837 -31.479 1.00 51.62 122 ARG A N 1
ATOM 945 C CA . ARG A 1 122 ? 21.655 -34.547 -32.171 1.00 51.62 122 ARG A CA 1
ATOM 946 C C . ARG A 1 122 ? 20.645 -33.675 -31.428 1.00 51.62 122 ARG A C 1
ATOM 948 O O . ARG A 1 122 ? 19.489 -34.063 -31.253 1.00 51.62 122 ARG A O 1
ATOM 955 N N . THR A 1 123 ? 21.100 -32.519 -30.965 1.00 50.00 123 THR A N 1
ATOM 956 C CA . THR A 1 123 ? 20.276 -31.555 -30.233 1.00 50.00 123 THR A CA 1
ATOM 957 C C . THR A 1 123 ? 19.780 -30.494 -31.206 1.00 50.00 123 THR A C 1
ATOM 959 O O . THR A 1 123 ? 20.571 -29.932 -31.961 1.00 50.00 123 THR A O 1
ATOM 962 N N . SER A 1 124 ? 18.472 -30.242 -31.224 1.00 52.81 124 SER A N 1
ATOM 963 C CA . SER A 1 124 ? 17.866 -29.175 -32.020 1.00 52.81 124 SER A CA 1
ATOM 964 C C . SER A 1 124 ? 17.082 -28.231 -31.112 1.00 52.81 124 SER A C 1
ATOM 966 O O . SER A 1 124 ? 16.413 -28.664 -30.168 1.00 52.81 124 SER A O 1
ATOM 968 N N . HIS A 1 125 ? 17.166 -26.933 -31.402 1.00 45.28 125 HIS A N 1
ATOM 969 C CA . HIS A 1 125 ? 16.388 -25.901 -30.722 1.00 45.28 125 HIS A CA 1
ATOM 970 C C . HIS A 1 125 ? 15.244 -25.478 -31.609 1.00 45.28 125 HIS A C 1
ATOM 972 O O . HIS A 1 125 ? 15.456 -25.017 -32.730 1.00 45.28 125 HIS A O 1
ATOM 978 N N . ARG A 1 126 ? 14.029 -25.577 -31.074 1.00 45.91 126 ARG A N 1
ATOM 979 C CA . ARG A 1 126 ? 12.868 -24.932 -31.667 1.00 45.91 126 ARG A CA 1
ATOM 980 C C . ARG A 1 126 ? 12.383 -23.863 -30.704 1.00 45.91 126 ARG A C 1
ATOM 982 O O . ARG A 1 126 ? 11.973 -24.166 -29.586 1.00 45.91 126 ARG A O 1
ATOM 989 N N . LYS A 1 127 ? 12.451 -22.604 -31.137 1.00 42.44 127 LYS A N 1
ATOM 990 C CA . LYS A 1 127 ? 11.778 -21.510 -30.437 1.00 42.44 127 LYS A CA 1
ATOM 991 C C . LYS A 1 127 ? 10.284 -21.655 -30.709 1.00 42.44 127 LYS A C 1
ATOM 993 O O . LYS A 1 127 ? 9.874 -21.607 -31.866 1.00 42.44 127 LYS A O 1
ATOM 998 N N . MET A 1 128 ? 9.493 -21.877 -29.665 1.00 48.56 128 MET A N 1
ATOM 999 C CA . MET A 1 128 ? 8.038 -21.785 -29.739 1.00 48.56 128 MET A CA 1
ATOM 1000 C C . MET A 1 128 ? 7.606 -20.574 -28.917 1.00 48.56 128 MET A C 1
ATOM 1002 O O . MET A 1 128 ? 7.991 -20.441 -27.757 1.00 48.56 128 MET A O 1
ATOM 1006 N N . ALA A 1 129 ? 6.850 -19.674 -29.540 1.00 42.84 129 ALA A N 1
ATOM 1007 C CA . ALA A 1 129 ? 6.173 -18.598 -28.834 1.00 42.84 129 ALA A CA 1
ATOM 1008 C C . ALA A 1 129 ? 4.863 -19.165 -28.281 1.00 42.84 129 ALA A C 1
ATOM 1010 O O . ALA A 1 129 ? 4.029 -19.643 -29.051 1.00 42.84 129 ALA A O 1
ATOM 1011 N N . PHE A 1 130 ? 4.696 -19.150 -26.961 1.00 49.47 130 PHE A N 1
ATOM 1012 C CA . PHE A 1 130 ? 3.426 -19.490 -26.331 1.00 49.47 130 PHE A CA 1
ATOM 1013 C C . PHE A 1 130 ? 2.685 -18.196 -25.986 1.00 49.47 130 PHE A C 1
ATOM 1015 O O . PHE A 1 130 ? 3.294 -17.231 -25.527 1.00 49.47 130 PHE A O 1
ATOM 1022 N N . GLY A 1 131 ? 1.376 -18.171 -26.245 1.00 44.28 131 GLY A N 1
ATOM 1023 C CA . GLY A 1 131 ? 0.518 -17.049 -25.868 1.00 44.28 131 GLY A CA 1
ATOM 1024 C C . GLY A 1 131 ? 0.410 -16.879 -24.342 1.00 44.28 131 GLY A C 1
ATOM 1025 O O . GLY A 1 131 ? 0.810 -17.767 -23.588 1.00 44.28 131 GLY A O 1
ATOM 1026 N N . PRO A 1 132 ? -0.171 -15.763 -23.865 1.00 43.41 132 PRO A N 1
ATOM 1027 C CA . PRO A 1 132 ? -0.110 -15.318 -22.464 1.00 43.41 132 PRO A CA 1
ATOM 1028 C C . PRO A 1 132 ? -0.862 -16.193 -21.442 1.00 43.41 132 PRO A C 1
ATOM 1030 O O . PRO A 1 132 ? -0.832 -15.890 -20.253 1.00 43.41 132 PRO A O 1
ATOM 1033 N N . TYR A 1 133 ? -1.521 -17.271 -21.875 1.00 43.03 133 TYR A N 1
ATOM 1034 C CA . TYR A 1 133 ? -2.243 -18.204 -21.012 1.00 43.03 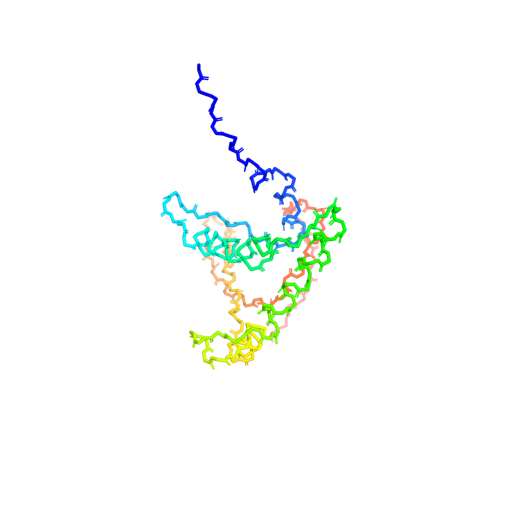133 TYR A CA 1
ATOM 1035 C C . TYR A 1 133 ? -1.789 -19.631 -21.309 1.00 43.03 133 TYR A C 1
ATOM 1037 O O . TYR A 1 133 ? -2.393 -20.340 -22.114 1.00 43.03 133 TYR A O 1
ATOM 1045 N N . LEU A 1 134 ? -0.720 -20.074 -20.647 1.00 43.50 134 LEU A N 1
ATOM 1046 C CA . LEU A 1 134 ? -0.358 -21.489 -20.620 1.00 43.50 134 LEU A CA 1
ATOM 1047 C C . LEU A 1 134 ? -1.288 -22.192 -19.621 1.00 43.50 134 LEU A C 1
ATOM 1049 O O . LEU A 1 134 ? -0.951 -22.449 -18.468 1.00 43.50 134 LEU A O 1
ATOM 1053 N N . GLY A 1 135 ? -2.522 -22.434 -20.065 1.00 35.00 135 GLY A N 1
ATOM 1054 C CA . GLY A 1 135 ? -3.471 -23.283 -19.366 1.00 35.00 135 GLY A CA 1
ATOM 1055 C C . GLY A 1 135 ? -2.913 -24.699 -19.261 1.00 35.00 135 GLY A C 1
ATOM 1056 O O . GLY A 1 135 ? -2.864 -25.430 -20.243 1.00 35.00 135 GLY A O 1
ATOM 1057 N N . ARG A 1 136 ? -2.464 -25.054 -18.057 1.00 38.03 136 ARG A N 1
ATOM 1058 C CA . ARG A 1 136 ? -2.671 -26.348 -17.402 1.00 38.03 136 ARG A CA 1
ATOM 1059 C C . ARG A 1 136 ? -2.818 -27.564 -18.343 1.00 38.03 136 ARG A C 1
ATOM 1061 O O . ARG A 1 136 ? -3.928 -27.953 -18.693 1.00 38.03 136 ARG A O 1
ATOM 1068 N N . LEU A 1 137 ? -1.715 -28.267 -18.609 1.00 36.59 137 LEU A N 1
ATOM 1069 C CA . LEU A 1 137 ? -1.773 -29.709 -18.876 1.00 36.59 137 LEU A CA 1
ATOM 1070 C C . LEU A 1 137 ? -2.075 -30.410 -17.540 1.00 36.59 137 LEU A C 1
ATOM 1072 O O . LEU A 1 137 ? -1.161 -30.770 -16.806 1.00 36.59 137 LEU A O 1
ATOM 1076 N N . HIS A 1 138 ? -3.350 -30.541 -17.163 1.00 31.02 138 HIS A N 1
ATOM 1077 C CA . HIS A 1 138 ? -3.739 -31.491 -16.114 1.00 31.02 138 HIS A CA 1
ATOM 1078 C C . HIS A 1 138 ? -4.063 -32.817 -16.780 1.00 31.02 138 HIS A C 1
ATOM 1080 O O . HIS A 1 138 ? -5.140 -33.015 -17.327 1.00 31.02 138 HIS A O 1
ATOM 1086 N N . GLY A 1 139 ? -3.079 -33.702 -16.740 1.00 28.98 139 GLY A N 1
ATOM 1087 C CA . GLY A 1 139 ? -3.209 -35.112 -17.050 1.00 28.98 139 GLY A CA 1
ATOM 1088 C C .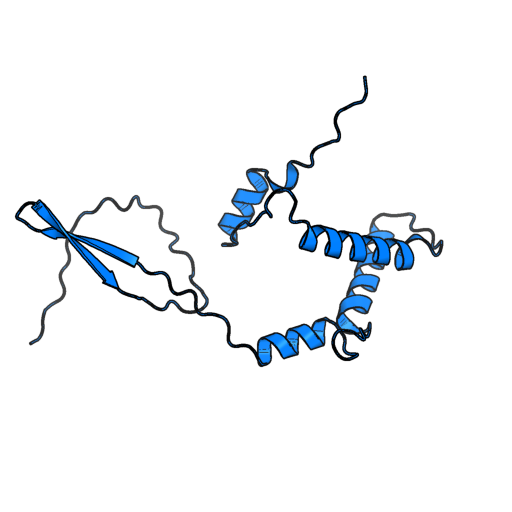 GLY A 1 139 ? -2.130 -35.830 -16.264 1.00 28.98 139 GLY A C 1
ATOM 1089 O O . GLY A 1 139 ? -0.947 -35.712 -16.573 1.00 28.98 139 GLY A O 1
ATOM 1090 N N . THR A 1 140 ? -2.537 -36.498 -15.193 1.00 37.16 140 THR A N 1
ATOM 1091 C CA . THR A 1 140 ? -1.734 -37.472 -14.464 1.00 37.16 140 THR A CA 1
ATOM 1092 C C . THR A 1 140 ? -1.310 -38.577 -15.420 1.00 37.16 140 THR A C 1
ATOM 1094 O O . THR A 1 140 ? -1.997 -39.578 -15.529 1.00 37.16 140 THR A O 1
ATOM 1097 N N . ASP A 1 141 ? -0.201 -38.404 -16.119 1.00 29.03 141 ASP A N 1
ATOM 1098 C CA . ASP A 1 141 ? 0.493 -39.516 -16.737 1.00 29.03 141 ASP A CA 1
ATOM 1099 C C . ASP A 1 141 ? 1.975 -39.198 -16.777 1.00 29.03 141 ASP A C 1
ATOM 1101 O O . ASP A 1 141 ? 2.443 -38.248 -17.406 1.00 29.03 141 ASP A O 1
ATOM 1105 N N . SER A 1 142 ? 2.725 -40.033 -16.063 1.00 31.48 142 SER A N 1
ATOM 1106 C CA . SER A 1 142 ? 4.143 -40.213 -16.313 1.00 31.48 142 SER A CA 1
ATOM 1107 C C . SER A 1 142 ? 4.322 -40.318 -17.825 1.00 31.48 142 SER A C 1
ATOM 1109 O O . SER A 1 142 ? 3.866 -41.298 -18.411 1.00 31.48 142 SER A O 1
ATOM 1111 N N . LEU A 1 143 ? 4.968 -39.326 -18.450 1.00 33.16 143 LEU A N 1
ATOM 1112 C CA . LEU A 1 143 ? 5.382 -39.342 -19.857 1.00 33.16 143 LEU A CA 1
ATOM 1113 C C . LEU A 1 143 ? 6.469 -40.409 -20.028 1.00 33.16 143 LEU A C 1
ATOM 1115 O O . LEU A 1 143 ? 7.654 -40.163 -20.243 1.00 33.16 143 LEU A O 1
ATOM 1119 N N . LYS A 1 144 ? 6.031 -41.655 -19.886 1.00 27.47 144 LYS A N 1
ATOM 1120 C CA . LYS A 1 144 ? 6.698 -42.856 -20.317 1.00 27.47 144 LYS A CA 1
ATOM 1121 C C . LYS A 1 144 ? 6.506 -42.847 -21.820 1.00 27.47 144 LYS A C 1
ATOM 1123 O O . LYS A 1 144 ? 5.463 -43.216 -22.342 1.00 27.47 144 LYS A O 1
ATOM 1128 N N . VAL A 1 145 ? 7.536 -42.351 -22.489 1.00 36.78 145 VAL A N 1
ATOM 1129 C CA . VAL A 1 145 ? 7.767 -42.487 -23.923 1.00 36.78 145 VAL A CA 1
ATOM 1130 C C . VAL A 1 145 ? 7.326 -43.881 -24.378 1.00 36.78 145 VAL A C 1
ATOM 1132 O O . VAL A 1 145 ? 7.947 -44.867 -23.981 1.00 36.78 145 VAL A O 1
ATOM 1135 N N . ARG A 1 146 ? 6.231 -43.951 -25.144 1.00 25.27 146 ARG A N 1
ATOM 1136 C CA . ARG A 1 146 ? 5.723 -45.082 -25.950 1.00 25.27 146 ARG A CA 1
ATOM 1137 C C . ARG A 1 146 ? 4.304 -44.705 -26.412 1.00 25.27 146 ARG A C 1
ATOM 1139 O O . ARG A 1 146 ? 3.563 -44.163 -25.615 1.00 25.27 146 ARG A O 1
ATOM 1146 N N . ASN A 1 147 ? 3.782 -45.023 -27.587 1.00 27.72 147 ASN A N 1
ATOM 1147 C CA . ASN A 1 147 ? 4.263 -45.211 -28.951 1.00 27.72 147 ASN A CA 1
ATOM 1148 C C . ASN A 1 147 ? 2.976 -45.132 -29.821 1.00 27.72 147 ASN A C 1
ATOM 1150 O O . ASN A 1 147 ? 1.907 -45.490 -29.339 1.00 27.72 147 ASN A O 1
ATOM 1154 N N . VAL A 1 148 ? 3.124 -44.769 -31.097 1.00 39.94 148 VAL A N 1
ATOM 1155 C CA . VAL A 1 148 ? 2.196 -45.000 -32.231 1.00 39.94 148 VAL A CA 1
ATOM 1156 C C . VAL A 1 148 ? 0.842 -44.255 -32.290 1.00 39.94 148 VAL A C 1
ATOM 1158 O O . VAL A 1 148 ? -0.121 -44.600 -31.617 1.00 39.94 148 VAL A O 1
ATOM 1161 N N . SER A 1 149 ? 0.733 -43.312 -33.233 1.00 30.02 149 SER A N 1
ATOM 1162 C CA . SER A 1 149 ?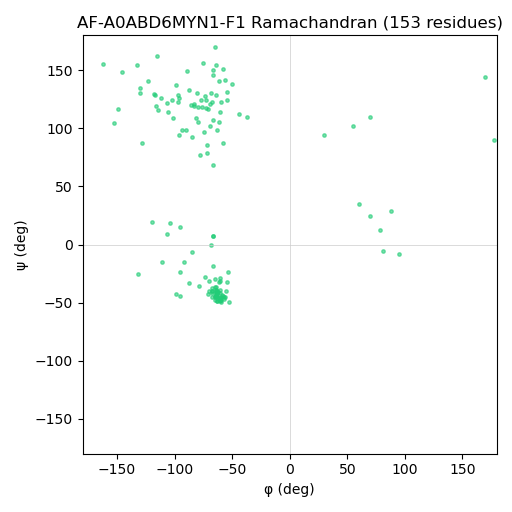 -0.297 -43.273 -34.304 1.00 30.02 149 SER A CA 1
ATOM 1163 C C . SER A 1 149 ? -0.105 -41.990 -35.137 1.00 30.02 149 SER A C 1
ATOM 1165 O O . SER A 1 149 ? -0.381 -40.883 -34.701 1.00 30.02 149 SER A O 1
ATOM 1167 N N . SER A 1 150 ? 0.708 -42.048 -36.195 1.00 41.03 150 SER A N 1
ATOM 1168 C CA . SER A 1 150 ? 0.269 -42.113 -37.603 1.00 41.03 150 SER A CA 1
ATOM 1169 C C . SER A 1 150 ? -0.682 -40.986 -38.032 1.00 41.03 150 SER A C 1
ATOM 1171 O O . SER A 1 150 ? -1.882 -41.078 -37.809 1.00 41.03 150 SER A O 1
ATOM 1173 N N . CYS A 1 151 ? -0.143 -39.990 -38.746 1.00 25.12 151 CYS A N 1
ATOM 1174 C CA . CYS A 1 151 ? -0.861 -39.189 -39.746 1.00 25.12 151 CYS A CA 1
ATOM 1175 C C . CYS A 1 151 ? 0.104 -38.801 -40.892 1.00 25.12 151 CYS A C 1
ATOM 1177 O O . CYS A 1 151 ? 1.313 -38.715 -40.656 1.00 25.12 151 CYS A O 1
ATOM 1179 N N . PRO A 1 152 ? -0.393 -38.667 -42.136 1.00 34.56 152 PRO A N 1
ATOM 1180 C CA . PRO A 1 152 ? 0.364 -38.967 -43.347 1.00 34.56 152 PRO A CA 1
ATOM 1181 C C . PRO A 1 152 ? 1.150 -37.773 -43.895 1.00 34.56 152 PRO A C 1
ATOM 1183 O O . PRO A 1 152 ? 0.749 -36.617 -43.790 1.00 34.56 152 PRO A O 1
ATOM 1186 N N . PHE A 1 153 ? 2.269 -38.099 -44.534 1.00 30.80 153 PHE A N 1
ATOM 1187 C CA . PHE A 1 153 ? 3.093 -37.191 -45.321 1.00 30.80 153 PHE A CA 1
ATOM 1188 C C . PHE A 1 153 ? 2.376 -36.888 -46.646 1.00 30.80 153 PHE A C 1
ATOM 1190 O O . PHE A 1 153 ? 2.001 -37.820 -47.360 1.00 30.80 153 PHE A O 1
ATOM 1197 N N . ARG A 1 154 ? 2.202 -35.608 -46.994 1.00 28.95 154 ARG A N 1
ATOM 1198 C CA . ARG A 1 154 ? 1.890 -35.190 -48.367 1.00 28.95 154 ARG A CA 1
ATOM 1199 C C . ARG A 1 154 ? 3.036 -34.317 -48.869 1.00 28.95 154 ARG A C 1
ATOM 1201 O O . ARG A 1 154 ? 3.475 -33.421 -48.154 1.00 28.95 154 ARG A O 1
ATOM 1208 N N . SER A 1 155 ? 3.514 -34.708 -50.048 1.00 46.12 155 SER A N 1
ATOM 1209 C CA . SER A 1 155 ? 4.606 -34.159 -50.862 1.00 46.12 155 SER A CA 1
ATOM 1210 C C . SER A 1 155 ? 4.552 -32.654 -51.061 1.00 46.12 155 SER A C 1
ATOM 1212 O O . SER A 1 155 ? 3.422 -32.180 -51.328 1.00 46.12 155 SER A O 1
#

Solvent-accessible surface area (backbone atoms only — not comparable to full-atom values): 10200 Å² total; per-residue (Å²): 132,85,77,75,79,84,74,76,57,63,86,75,27,70,68,51,51,52,53,32,55,75,70,72,47,84,88,83,79,72,58,93,90,59,49,66,70,57,52,53,49,51,51,53,52,51,49,49,43,56,71,65,56,63,76,66,68,84,68,87,45,70,69,51,47,52,53,50,48,52,54,48,50,52,38,51,36,69,65,38,66,36,71,94,72,72,57,42,21,55,54,57,49,53,52,54,48,60,76,73,47,81,77,82,69,62,63,59,71,51,78,47,75,44,75,43,97,85,74,53,73,49,78,46,82,50,84,46,84,47,69,100,71,84,75,74,89,84,64,98,60,83,87,63,89,78,80,91,82,90,80,85,89,78,134